Protein AF-A0A142Y3Y0-F1 (afdb_monomer_lite)

pLDDT: mean 78.22, std 10.84, range [41.97, 90.38]

Secondary structure (DSSP, 8-state):
-------HHHHHHHHHHTTGGG-HHHHHS--HHHHHHHHHHHHHHHHS-SHHHHHHHHHHHHHHHHHHHHHHHHHHTTT-S-HHHHHHHHHHHHHHHHHHHHHHHHHHHHHH-TTT-HHHHHHHHHHHTT-

Structure (mmCIF, N/CA/C/O backbone):
data_AF-A0A142Y3Y0-F1
#
_entry.id   AF-A0A142Y3Y0-F1
#
loop_
_atom_site.group_PDB
_atom_site.id
_atom_site.type_symbol
_atom_site.label_atom_id
_atom_site.label_alt_id
_atom_site.label_comp_id
_atom_site.label_asym_id
_atom_site.label_entity_id
_atom_site.label_seq_id
_atom_site.pdbx_PDB_ins_code
_atom_site.Cartn_x
_atom_site.Cartn_y
_atom_site.Cartn_z
_atom_site.occupancy
_atom_site.B_iso_or_equiv
_atom_site.auth_seq_id
_atom_site.auth_comp_id
_atom_site.auth_asym_id
_atom_site.auth_atom_id
_atom_site.pdbx_PDB_model_num
ATOM 1 N N . MET A 1 1 ? 15.180 -7.389 3.791 1.00 41.97 1 MET A N 1
ATOM 2 C CA . MET A 1 1 ? 14.516 -6.391 2.927 1.00 41.97 1 MET A CA 1
ATOM 3 C C . MET A 1 1 ? 13.017 -6.428 3.190 1.00 41.97 1 MET A C 1
ATOM 5 O O . MET A 1 1 ? 12.523 -7.482 3.579 1.00 41.97 1 MET A O 1
ATOM 9 N N . SER A 1 2 ? 12.319 -5.298 3.057 1.00 50.56 2 SER A N 1
ATOM 10 C CA . SER A 1 2 ? 10.896 -5.185 3.406 1.00 50.56 2 SER A CA 1
ATOM 11 C C . SER A 1 2 ? 10.016 -5.541 2.211 1.00 50.56 2 SER A C 1
ATOM 13 O O . SER A 1 2 ? 9.864 -4.739 1.295 1.00 50.56 2 SER A O 1
ATOM 15 N N . VAL A 1 3 ? 9.426 -6.734 2.235 1.00 64.69 3 VAL A N 1
ATOM 16 C CA . VAL A 1 3 ? 8.303 -7.082 1.355 1.00 64.69 3 VAL A CA 1
ATOM 17 C C . VAL A 1 3 ? 7.099 -6.272 1.807 1.00 64.69 3 VAL A C 1
ATOM 19 O O . VAL A 1 3 ? 6.833 -6.232 3.008 1.00 64.69 3 VAL A O 1
ATOM 22 N N . LEU A 1 4 ? 6.353 -5.659 0.881 1.00 74.19 4 LEU A N 1
ATOM 23 C CA . LEU A 1 4 ? 5.103 -4.997 1.249 1.00 74.19 4 LEU A CA 1
ATOM 24 C C . LEU A 1 4 ? 4.159 -6.042 1.843 1.00 74.19 4 LEU A C 1
ATOM 26 O O . LEU A 1 4 ? 3.597 -6.867 1.121 1.00 74.19 4 LEU A O 1
ATOM 30 N N . THR A 1 5 ? 3.957 -6.010 3.158 1.00 82.00 5 THR A N 1
ATOM 31 C CA . THR A 1 5 ? 3.053 -6.971 3.792 1.00 82.00 5 THR A CA 1
ATOM 32 C C . THR A 1 5 ? 1.591 -6.671 3.483 1.00 82.00 5 THR A C 1
ATOM 34 O O . THR A 1 5 ? 0.756 -7.570 3.617 1.00 82.00 5 THR A O 1
ATOM 37 N N . LEU A 1 6 ? 1.279 -5.440 3.076 1.00 85.06 6 LEU A N 1
ATOM 38 C CA . LEU A 1 6 ? -0.047 -4.987 2.687 1.00 85.06 6 LEU A CA 1
ATOM 39 C C . LEU A 1 6 ? -0.438 -5.501 1.294 1.00 85.06 6 LEU A C 1
ATOM 41 O O . LEU A 1 6 ? 0.078 -5.053 0.275 1.00 85.06 6 LEU A O 1
ATOM 45 N N . THR A 1 7 ? -1.432 -6.385 1.256 1.00 85.50 7 THR A N 1
ATOM 46 C CA . THR A 1 7 ? -2.067 -6.861 0.020 1.00 85.50 7 THR A CA 1
ATOM 47 C C . THR A 1 7 ? -3.524 -6.417 -0.049 1.00 85.50 7 THR A C 1
ATOM 49 O O . THR A 1 7 ? -4.107 -5.984 0.949 1.00 85.50 7 THR A O 1
ATOM 52 N N . ARG A 1 8 ? -4.160 -6.577 -1.217 1.00 84.38 8 ARG A N 1
ATOM 53 C CA . ARG A 1 8 ? -5.597 -6.304 -1.382 1.00 84.38 8 ARG A CA 1
ATOM 54 C C . ARG A 1 8 ? -6.463 -7.089 -0.390 1.00 84.38 8 ARG A C 1
ATOM 56 O O . ARG A 1 8 ? -7.419 -6.527 0.147 1.00 84.38 8 ARG A O 1
ATOM 63 N N . ASP A 1 9 ? -6.111 -8.350 -0.131 1.00 85.94 9 ASP A N 1
ATOM 64 C CA . ASP A 1 9 ? -6.808 -9.215 0.827 1.00 85.94 9 ASP A CA 1
ATOM 65 C C . ASP A 1 9 ? -6.619 -8.728 2.268 1.00 85.94 9 ASP A C 1
ATOM 67 O O . ASP A 1 9 ? -7.599 -8.551 2.990 1.00 85.94 9 ASP A O 1
ATOM 71 N N . LYS A 1 10 ? -5.379 -8.397 2.662 1.00 87.69 10 LYS A N 1
ATOM 72 C CA . LYS A 1 10 ? -5.112 -7.845 3.999 1.00 87.69 10 LYS A CA 1
ATOM 73 C C . LYS A 1 10 ? -5.775 -6.490 4.213 1.00 87.69 10 LYS A C 1
ATOM 75 O O . LYS A 1 10 ? -6.306 -6.255 5.292 1.00 87.69 10 LYS A O 1
ATOM 80 N N . TRP A 1 11 ? -5.813 -5.629 3.195 1.00 87.88 11 TRP A N 1
ATOM 81 C CA . TRP A 1 11 ? -6.569 -4.378 3.257 1.00 87.88 11 TRP A CA 1
ATOM 82 C C . TRP A 1 11 ? -8.059 -4.642 3.469 1.00 87.88 11 TRP A C 1
ATOM 84 O O . TRP A 1 11 ? -8.701 -3.999 4.292 1.00 87.88 11 TRP A O 1
ATOM 94 N N . ARG A 1 12 ? -8.629 -5.609 2.742 1.00 86.00 12 ARG A N 1
ATOM 95 C CA . ARG A 1 12 ? -10.043 -5.967 2.872 1.00 86.00 12 ARG A CA 1
ATOM 96 C C . ARG A 1 12 ? -10.365 -6.522 4.263 1.00 86.00 12 ARG A C 1
ATOM 98 O O . ARG A 1 12 ? -11.339 -6.059 4.847 1.00 86.00 12 ARG A O 1
ATOM 105 N N . LYS A 1 13 ? -9.544 -7.432 4.797 1.00 88.44 13 LYS A N 1
ATOM 106 C CA . LYS A 1 13 ? -9.678 -7.957 6.169 1.00 88.44 13 LYS A CA 1
A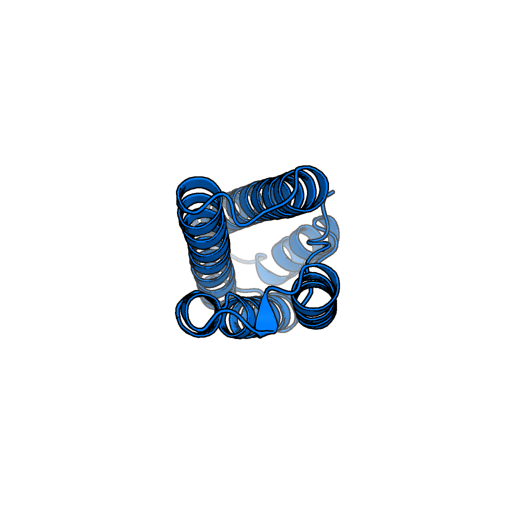TOM 107 C C . LYS A 1 13 ? -9.569 -6.854 7.212 1.00 88.44 13 LYS A C 1
ATOM 109 O O . LYS A 1 13 ? -10.482 -6.692 8.007 1.00 88.44 13 LYS A O 1
ATOM 114 N N . PHE A 1 14 ? -8.548 -6.004 7.106 1.00 87.38 14 PHE A N 1
ATOM 115 C CA . PHE A 1 14 ? -8.378 -4.850 7.987 1.00 87.38 14 PHE A CA 1
ATOM 116 C C . PHE A 1 14 ? -9.615 -3.948 8.015 1.00 87.38 14 PHE A C 1
ATOM 118 O O . PHE A 1 14 ? -10.027 -3.494 9.081 1.00 87.38 14 PHE A O 1
ATOM 125 N N . LYS A 1 15 ? -10.244 -3.702 6.861 1.00 83.25 15 LYS A N 1
ATOM 126 C CA . LYS A 1 15 ? -11.477 -2.908 6.819 1.00 83.25 15 LYS A CA 1
ATOM 127 C C . LYS A 1 15 ? -12.644 -3.574 7.542 1.00 83.25 15 LYS A C 1
ATOM 129 O O . LYS A 1 15 ? -13.449 -2.881 8.159 1.00 83.25 15 LYS A O 1
ATOM 134 N N . ASP A 1 16 ? -12.759 -4.887 7.415 1.00 85.25 16 ASP A N 1
ATOM 135 C CA . ASP A 1 16 ? -13.832 -5.656 8.034 1.00 85.25 16 ASP A CA 1
ATOM 136 C C . ASP A 1 16 ? -13.656 -5.710 9.558 1.00 85.25 16 ASP A C 1
ATOM 138 O O . ASP A 1 16 ? -14.539 -5.283 10.300 1.00 85.25 16 ASP A O 1
ATOM 142 N N . GLU A 1 17 ? -12.453 -6.078 10.008 1.00 86.62 17 GLU A N 1
ATOM 143 C CA . GLU A 1 17 ? -12.085 -6.209 11.423 1.00 86.62 17 GLU A CA 1
ATOM 144 C C . GLU A 1 17 ? -12.219 -4.896 12.204 1.00 86.62 17 GLU A C 1
ATOM 146 O O . GLU A 1 17 ? -12.534 -4.908 13.390 1.00 86.62 17 GLU A O 1
ATOM 151 N N . ASN A 1 18 ? -12.018 -3.754 11.544 1.00 82.44 18 ASN A N 1
ATOM 152 C CA . ASN A 1 18 ? -12.110 -2.437 12.176 1.00 82.44 18 ASN A CA 1
ATOM 153 C C . ASN A 1 18 ? -13.461 -1.736 11.915 1.00 82.44 18 ASN A C 1
ATOM 155 O O . ASN A 1 18 ? -13.583 -0.535 12.136 1.00 82.44 18 ASN A O 1
ATOM 159 N N . ASN A 1 19 ? -14.482 -2.452 11.413 1.00 78.75 19 ASN A N 1
ATOM 160 C CA . ASN A 1 19 ? -15.810 -1.910 11.056 1.00 78.75 19 ASN A CA 1
ATOM 161 C C . ASN A 1 19 ? -15.782 -0.712 10.086 1.00 78.75 19 ASN A C 1
ATOM 163 O O . ASN A 1 19 ? -16.745 0.042 9.929 1.00 78.75 19 ASN A O 1
ATOM 167 N N . LEU A 1 20 ? -14.683 -0.575 9.362 1.00 75.25 20 LEU A N 1
ATOM 168 C CA . LEU A 1 20 ? -14.383 0.545 8.493 1.00 75.25 20 LEU A CA 1
ATOM 169 C C . LEU A 1 20 ? -15.171 0.490 7.177 1.00 75.25 20 LEU A C 1
ATOM 171 O O . LEU A 1 20 ? -15.505 1.528 6.606 1.00 75.25 20 LEU A O 1
ATOM 175 N N . SER A 1 21 ? -15.540 -0.716 6.730 1.00 69.06 21 SER A N 1
ATOM 176 C CA . SER A 1 21 ? -16.349 -0.965 5.524 1.00 69.06 21 SER A CA 1
ATOM 177 C C . SER A 1 21 ? -17.734 -0.303 5.550 1.00 69.06 21 SER A C 1
ATOM 179 O O . SER A 1 21 ? -18.314 -0.054 4.492 1.00 69.06 21 SER A O 1
ATOM 181 N N . LYS A 1 22 ? -18.267 -0.015 6.745 1.00 68.62 22 LYS A N 1
ATOM 182 C CA . LYS A 1 22 ? -19.599 0.578 6.949 1.00 68.62 22 LYS A CA 1
ATOM 183 C C . LYS A 1 22 ? -19.589 2.109 6.867 1.00 68.62 22 LYS A C 1
ATOM 185 O O . LYS A 1 22 ? -20.636 2.721 6.688 1.00 68.62 22 LYS A O 1
ATOM 190 N N . SER A 1 23 ? -18.416 2.738 6.960 1.00 69.44 23 SER A N 1
ATOM 191 C CA . SER A 1 23 ? -18.279 4.194 6.900 1.00 69.44 23 SER A CA 1
ATOM 192 C C . SER A 1 23 ? -18.360 4.659 5.438 1.00 69.44 23 SER A C 1
ATOM 194 O O . SER A 1 23 ? -17.495 4.343 4.621 1.00 69.44 23 SER A O 1
ATOM 196 N N . SER A 1 24 ? -19.381 5.446 5.077 1.00 66.88 24 SER A N 1
ATOM 197 C CA . SER A 1 24 ? -19.512 6.055 3.734 1.00 66.88 24 SER A CA 1
ATOM 198 C C . SER A 1 24 ? -18.291 6.900 3.345 1.00 66.88 24 SER A C 1
ATOM 200 O O . SER A 1 24 ? -17.980 7.061 2.164 1.00 66.88 24 SER A O 1
ATOM 202 N N . PHE A 1 25 ? -17.558 7.392 4.345 1.00 64.44 25 PHE A N 1
ATOM 203 C CA . PHE A 1 25 ? -16.287 8.095 4.190 1.00 64.44 25 PHE A CA 1
ATOM 204 C C . PHE A 1 25 ? -15.172 7.188 3.648 1.00 64.44 25 PHE A C 1
ATOM 206 O O . PHE A 1 25 ? -14.320 7.627 2.880 1.00 64.44 25 PHE A O 1
ATOM 213 N N . PHE A 1 26 ? -15.213 5.900 3.988 1.00 65.25 26 PHE A N 1
ATOM 214 C CA . PHE A 1 26 ? -14.233 4.907 3.564 1.00 65.25 26 PHE A CA 1
ATOM 215 C C . PHE A 1 26 ? -14.312 4.575 2.080 1.00 65.25 26 PHE A C 1
ATOM 217 O O . PHE A 1 26 ? -13.288 4.354 1.445 1.00 65.25 26 PHE A O 1
ATOM 224 N N . LYS A 1 27 ? -15.517 4.590 1.498 1.00 65.56 27 LYS A N 1
ATOM 225 C CA . LYS A 1 27 ? -15.694 4.381 0.052 1.00 65.56 27 LYS A CA 1
ATOM 226 C C . LYS A 1 27 ? -14.979 5.452 -0.778 1.00 65.56 27 LYS A C 1
ATOM 228 O O . LYS A 1 27 ? -14.553 5.160 -1.888 1.00 65.56 27 LYS A O 1
ATOM 233 N N . LYS A 1 28 ? -14.822 6.667 -0.238 1.00 66.88 28 LYS A N 1
ATOM 234 C CA . LYS A 1 28 ? -14.128 7.780 -0.908 1.00 66.88 28 LYS A CA 1
ATOM 235 C C . LYS A 1 28 ? -12.605 7.740 -0.746 1.00 66.88 28 LYS A C 1
ATOM 237 O O . LYS A 1 28 ? -11.908 8.323 -1.566 1.00 66.88 28 LYS A O 1
ATOM 242 N N . ALA A 1 29 ? -12.101 7.061 0.283 1.00 70.94 29 ALA A N 1
ATOM 243 C CA . ALA A 1 29 ? -10.676 6.961 0.598 1.00 70.94 29 ALA A CA 1
ATOM 244 C C . ALA A 1 29 ? -10.152 5.513 0.513 1.00 70.94 29 ALA A C 1
ATOM 246 O O . ALA A 1 29 ? -9.163 5.176 1.162 1.00 70.94 29 ALA A O 1
ATOM 247 N N . ASP A 1 30 ? -10.817 4.633 -0.250 1.00 79.19 30 ASP A N 1
ATOM 248 C CA . ASP A 1 30 ? -10.388 3.237 -0.377 1.00 79.19 30 ASP A CA 1
ATOM 249 C C . ASP A 1 30 ? -9.048 3.175 -1.112 1.00 79.19 30 ASP A C 1
ATOM 251 O O . ASP A 1 30 ? -8.942 3.547 -2.279 1.00 79.19 30 ASP A O 1
ATOM 255 N N . VAL A 1 31 ? -8.025 2.649 -0.440 1.00 84.56 31 VAL A N 1
ATOM 256 C CA . VAL A 1 31 ? -6.696 2.455 -1.046 1.00 84.56 31 VAL A CA 1
ATOM 257 C C . VAL A 1 31 ? -6.621 1.152 -1.855 1.00 84.56 31 VAL A C 1
ATOM 259 O O . VAL A 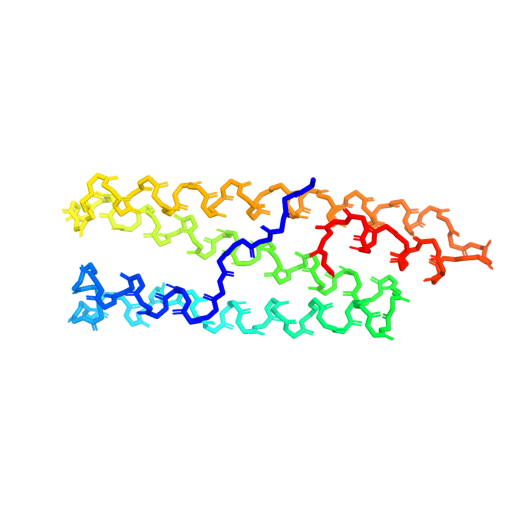1 31 ? -5.627 0.877 -2.518 1.00 84.56 31 VAL A O 1
ATOM 262 N N . GLY A 1 32 ? -7.695 0.354 -1.843 1.00 84.88 32 GLY A N 1
ATOM 263 C CA . GLY A 1 32 ? -7.816 -0.924 -2.541 1.00 84.88 32 GLY A CA 1
ATOM 264 C C . GLY A 1 32 ? -7.518 -0.862 -4.044 1.00 84.88 32 GLY A C 1
ATOM 265 O O . GLY A 1 32 ? -6.658 -1.611 -4.502 1.00 84.88 32 GLY A O 1
ATOM 266 N N . PRO A 1 33 ? -8.153 0.038 -4.816 1.00 86.31 33 PRO A N 1
ATOM 267 C CA . PRO A 1 33 ? -7.840 0.214 -6.231 1.00 86.31 33 PRO A CA 1
ATOM 268 C C . PRO A 1 33 ? -6.380 0.604 -6.474 1.00 86.31 33 PRO A C 1
ATOM 270 O O . PRO A 1 33 ? -5.791 0.199 -7.473 1.00 86.31 33 PRO A O 1
ATOM 273 N N . GLN A 1 34 ? -5.786 1.380 -5.563 1.00 87.19 34 GLN A N 1
ATOM 274 C CA . GLN A 1 34 ? -4.396 1.809 -5.684 1.00 87.19 34 GLN A CA 1
ATOM 275 C C . GLN A 1 34 ? -3.422 0.663 -5.374 1.00 87.19 34 GLN A C 1
ATOM 277 O O . GLN A 1 34 ? -2.417 0.525 -6.067 1.00 87.19 34 GLN A O 1
ATOM 282 N N . LEU A 1 35 ? -3.768 -0.222 -4.432 1.00 87.25 35 LEU A N 1
ATOM 283 C CA . LEU A 1 35 ? -3.058 -1.484 -4.198 1.00 87.25 35 LEU A CA 1
ATOM 284 C C . LEU A 1 35 ? -3.065 -2.377 -5.438 1.00 87.25 35 LEU A C 1
ATOM 286 O O . LEU A 1 35 ? -2.030 -2.920 -5.802 1.00 87.25 35 LEU A O 1
ATOM 290 N N . GLU A 1 36 ? -4.207 -2.511 -6.115 1.00 87.56 36 GLU A N 1
ATOM 291 C CA . GLU A 1 36 ? -4.303 -3.333 -7.329 1.00 87.56 36 GLU A CA 1
ATOM 292 C C . GLU A 1 36 ? -3.459 -2.770 -8.475 1.00 87.56 36 GLU A C 1
ATOM 294 O O . GLU A 1 36 ? -2.793 -3.525 -9.186 1.00 87.56 36 GLU A O 1
ATOM 299 N N . LYS A 1 37 ? -3.443 -1.444 -8.646 1.00 88.94 37 LYS A N 1
ATOM 300 C CA . LYS A 1 37 ? -2.578 -0.800 -9.641 1.00 88.94 37 LYS A CA 1
ATOM 301 C C . LYS A 1 37 ? -1.102 -0.963 -9.303 1.00 88.94 37 LYS A C 1
ATOM 303 O O . LYS A 1 37 ? -0.327 -1.291 -10.198 1.00 88.94 37 LYS A O 1
ATOM 308 N N . PHE A 1 38 ? -0.728 -0.796 -8.035 1.00 88.00 38 PHE A N 1
ATOM 309 C CA . PHE A 1 38 ? 0.640 -1.024 -7.583 1.00 88.00 38 PHE A CA 1
ATOM 310 C C . PHE A 1 38 ? 1.067 -2.477 -7.805 1.00 88.00 38 PHE A C 1
ATOM 312 O O . PHE A 1 38 ? 2.120 -2.706 -8.385 1.00 88.00 38 PHE A O 1
ATOM 319 N N . GLN A 1 39 ? 0.225 -3.455 -7.460 1.00 85.50 39 GLN A N 1
ATOM 320 C CA . GLN A 1 39 ? 0.504 -4.876 -7.684 1.00 85.50 39 GLN A CA 1
ATOM 321 C C . GLN A 1 39 ? 0.715 -5.189 -9.174 1.00 85.50 39 GLN A C 1
ATOM 323 O O . GLN A 1 39 ? 1.652 -5.899 -9.525 1.00 85.50 39 GLN A O 1
ATOM 328 N N . LYS A 1 40 ? -0.121 -4.628 -10.060 1.00 87.00 40 LYS A N 1
ATOM 329 C CA . LYS A 1 40 ? 0.033 -4.772 -11.517 1.00 87.00 40 LYS A CA 1
ATOM 330 C C . LYS A 1 40 ? 1.303 -4.100 -12.037 1.00 87.00 40 LYS A C 1
ATOM 332 O O . LYS A 1 40 ? 1.961 -4.642 -12.917 1.00 87.00 40 LYS A O 1
ATOM 337 N N . ALA A 1 41 ? 1.644 -2.922 -11.517 1.00 85.69 41 ALA A N 1
ATOM 338 C CA . ALA A 1 41 ? 2.868 -2.222 -11.892 1.00 85.69 41 ALA A CA 1
ATOM 339 C C . ALA A 1 41 ? 4.117 -2.974 -11.408 1.00 85.69 41 ALA A C 1
ATOM 341 O O . ALA A 1 41 ? 5.088 -3.075 -12.152 1.00 85.69 41 ALA A O 1
ATOM 342 N N . LEU A 1 42 ? 4.052 -3.560 -10.210 1.00 81.88 42 LEU A N 1
ATOM 343 C CA . LEU A 1 42 ? 5.066 -4.458 -9.669 1.00 81.88 42 LEU A CA 1
ATOM 344 C C . LEU A 1 42 ? 5.266 -5.676 -10.557 1.00 81.88 42 LEU A C 1
ATOM 346 O O . LEU A 1 42 ? 6.389 -5.970 -10.945 1.00 81.88 42 LEU A O 1
ATOM 350 N N . ASP A 1 43 ? 4.180 -6.362 -10.902 1.00 82.88 43 ASP A N 1
ATOM 351 C CA . ASP A 1 43 ? 4.227 -7.545 -11.755 1.00 82.88 43 ASP A CA 1
ATOM 352 C C . ASP A 1 43 ? 4.825 -7.223 -13.134 1.00 82.88 43 ASP A C 1
ATOM 354 O O . ASP A 1 43 ? 5.730 -7.913 -13.603 1.00 82.88 43 ASP A O 1
ATOM 358 N N . ALA A 1 44 ? 4.428 -6.093 -13.729 1.00 80.19 44 ALA A N 1
ATOM 359 C CA . ALA A 1 44 ? 5.036 -5.589 -14.959 1.00 80.19 44 ALA A CA 1
ATOM 360 C C . ALA A 1 44 ? 6.536 -5.285 -14.793 1.00 80.19 44 ALA A C 1
ATOM 362 O O . ALA A 1 44 ? 7.319 -5.535 -15.706 1.00 80.19 44 ALA A O 1
ATOM 363 N N . CYS A 1 45 ? 6.954 -4.784 -13.628 1.00 75.44 45 CYS A N 1
ATOM 364 C CA . CYS A 1 45 ? 8.359 -4.576 -13.288 1.00 75.44 45 CYS A CA 1
ATOM 365 C C . CYS A 1 45 ? 9.154 -5.882 -13.208 1.00 75.44 45 CYS A C 1
ATOM 367 O O . CYS A 1 45 ? 10.280 -5.927 -13.696 1.00 75.44 45 CYS A O 1
ATOM 369 N N . LYS A 1 46 ? 8.575 -6.941 -12.628 1.00 73.69 46 LYS A N 1
ATOM 370 C CA . LYS A 1 46 ? 9.213 -8.264 -12.536 1.00 73.69 46 LYS A CA 1
ATOM 371 C C . LYS A 1 46 ? 9.339 -8.940 -13.898 1.00 73.69 46 LYS A C 1
ATOM 373 O O . LYS A 1 46 ? 10.379 -9.516 -14.214 1.00 73.69 46 LYS A O 1
ATOM 378 N N . ASN A 1 47 ? 8.260 -8.895 -14.680 1.00 74.81 47 ASN A N 1
ATOM 379 C CA . ASN A 1 47 ? 8.153 -9.605 -15.952 1.00 74.81 47 ASN A CA 1
ATOM 380 C C . ASN A 1 47 ? 8.864 -8.869 -17.093 1.00 74.81 47 ASN A C 1
ATOM 382 O O . ASN A 1 47 ? 9.410 -9.500 -17.995 1.00 74.81 47 ASN A O 1
ATOM 386 N N . THR A 1 48 ? 8.885 -7.536 -17.063 1.00 72.25 48 THR A N 1
ATOM 387 C CA . THR A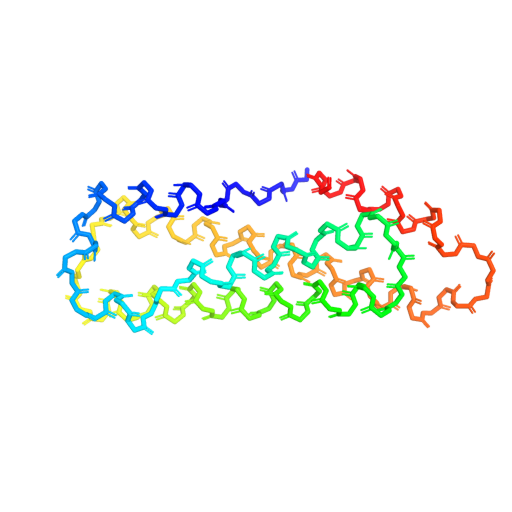 1 48 ? 9.548 -6.707 -18.077 1.00 72.25 48 THR A CA 1
ATOM 388 C C . THR A 1 48 ? 10.328 -5.580 -17.392 1.00 72.25 48 THR A C 1
ATOM 390 O O . THR A 1 48 ? 9.894 -4.419 -17.414 1.00 72.25 48 THR A O 1
ATOM 393 N N . PRO A 1 49 ? 11.467 -5.912 -16.751 1.00 67.38 49 PRO A N 1
ATOM 394 C CA . PRO A 1 49 ? 12.310 -4.927 -16.092 1.00 67.38 49 PRO A CA 1
ATOM 395 C C . PRO A 1 49 ? 12.862 -3.950 -17.131 1.00 67.38 49 PRO A C 1
ATOM 397 O O . PRO A 1 49 ? 13.477 -4.335 -18.123 1.00 67.38 49 PRO A O 1
ATOM 400 N N . GLY A 1 50 ? 12.587 -2.669 -16.916 1.00 70.88 50 GLY A N 1
ATOM 401 C CA . GLY A 1 50 ? 13.040 -1.587 -17.777 1.00 70.88 50 GLY A CA 1
ATOM 402 C C . GLY A 1 50 ? 12.582 -0.240 -17.239 1.00 70.88 50 GLY A C 1
ATOM 403 O O . GLY A 1 50 ? 11.595 -0.158 -16.505 1.00 70.88 50 GLY A O 1
ATOM 404 N N . LYS A 1 51 ? 13.264 0.838 -17.637 1.00 72.88 51 LYS A N 1
ATOM 405 C CA . LYS A 1 51 ? 13.044 2.202 -17.120 1.00 72.88 51 LYS A CA 1
ATOM 406 C C . LYS A 1 51 ? 11.574 2.638 -17.125 1.00 72.88 51 LYS A C 1
ATOM 408 O O . LYS A 1 51 ? 11.098 3.232 -16.164 1.00 72.88 51 LYS A O 1
ATOM 413 N N . LYS A 1 52 ? 10.818 2.298 -18.176 1.00 78.12 52 LYS A N 1
ATOM 414 C CA . LYS A 1 52 ? 9.386 2.635 -18.291 1.00 78.12 52 LYS A CA 1
ATOM 415 C C . LYS A 1 52 ? 8.510 1.864 -17.295 1.00 78.12 52 LYS A C 1
ATOM 417 O O . LYS A 1 52 ? 7.603 2.451 -16.706 1.00 78.12 52 LYS A O 1
ATOM 422 N N . SER A 1 53 ? 8.774 0.572 -17.100 1.00 80.19 53 SER A N 1
ATOM 423 C CA . SER A 1 53 ? 8.077 -0.263 -16.112 1.00 80.19 53 SER A CA 1
ATOM 424 C C . SER A 1 53 ? 8.427 0.178 -14.691 1.00 80.19 53 SER A C 1
ATOM 426 O O . SER A 1 53 ? 7.538 0.332 -13.860 1.00 80.19 53 SER A O 1
ATOM 428 N N . LEU A 1 54 ? 9.704 0.487 -14.450 1.00 79.25 54 LEU A N 1
ATOM 429 C CA . LEU A 1 54 ? 10.235 0.925 -13.159 1.00 79.25 54 LEU A CA 1
ATOM 430 C C . LEU A 1 54 ? 9.712 2.309 -12.764 1.00 79.25 54 LEU A C 1
ATOM 432 O O . LEU A 1 54 ? 9.239 2.486 -11.644 1.00 79.25 54 LEU A O 1
ATOM 436 N N . GLY A 1 55 ? 9.639 3.244 -13.715 1.00 82.25 55 GLY A N 1
ATOM 437 C CA . GLY A 1 55 ? 8.975 4.532 -13.516 1.00 82.25 55 GLY A CA 1
ATOM 438 C C . GLY A 1 55 ? 7.481 4.387 -13.204 1.00 82.25 55 GLY A C 1
ATOM 439 O O . GLY A 1 55 ? 6.965 5.076 -12.322 1.00 82.25 55 GLY A O 1
ATOM 440 N N . LYS A 1 56 ? 6.779 3.447 -13.859 1.00 85.94 56 LYS A N 1
ATOM 441 C CA . LYS A 1 56 ? 5.383 3.115 -13.518 1.00 85.94 56 LYS A CA 1
ATOM 442 C C . LYS A 1 56 ? 5.260 2.530 -12.111 1.00 85.94 56 LYS A C 1
ATOM 444 O O . LYS A 1 56 ? 4.375 2.948 -11.373 1.00 85.94 56 LYS A O 1
ATOM 449 N N . CYS A 1 57 ? 6.127 1.592 -11.741 1.00 84.50 57 CYS A N 1
ATOM 450 C CA . CYS A 1 57 ? 6.117 0.964 -10.423 1.00 84.50 57 CYS A CA 1
ATOM 451 C C . CYS A 1 57 ? 6.373 1.987 -9.313 1.00 84.50 57 CYS A C 1
ATOM 453 O O . CYS A 1 57 ? 5.623 2.022 -8.343 1.00 84.50 57 CYS A O 1
ATOM 455 N N . PHE A 1 58 ? 7.357 2.870 -9.498 1.00 85.75 58 PHE A N 1
ATOM 456 C CA . PHE A 1 58 ? 7.611 3.997 -8.603 1.00 85.75 58 PHE A CA 1
ATOM 457 C C . PHE A 1 58 ? 6.390 4.923 -8.485 1.00 85.75 58 PHE A C 1
ATOM 459 O O . PHE A 1 58 ? 5.933 5.202 -7.383 1.00 85.75 58 PHE A O 1
ATOM 466 N N . THR A 1 59 ? 5.808 5.337 -9.615 1.00 88.81 59 THR A N 1
ATOM 467 C CA . THR A 1 59 ? 4.644 6.241 -9.632 1.00 88.81 59 THR A CA 1
ATOM 468 C C . THR A 1 59 ? 3.434 5.638 -8.914 1.00 88.81 59 THR A C 1
ATOM 470 O O . THR A 1 59 ? 2.723 6.330 -8.189 1.00 88.81 59 THR A O 1
ATOM 473 N N . GLU A 1 60 ? 3.157 4.349 -9.121 1.00 90.38 60 GLU A N 1
ATOM 474 C CA . GLU A 1 60 ? 2.030 3.694 -8.454 1.00 90.38 60 GLU A CA 1
ATOM 475 C C . GLU A 1 60 ? 2.308 3.421 -6.967 1.00 90.38 60 GLU A C 1
ATOM 477 O O . GLU A 1 60 ? 1.357 3.475 -6.183 1.00 90.38 60 GLU A O 1
ATOM 482 N N . ALA A 1 61 ? 3.573 3.198 -6.576 1.00 87.38 61 ALA A N 1
ATOM 483 C CA . ALA A 1 61 ? 4.002 3.107 -5.177 1.00 87.38 61 ALA A CA 1
ATOM 484 C C . ALA A 1 61 ? 3.800 4.435 -4.435 1.00 87.38 61 ALA A C 1
ATOM 486 O O . ALA A 1 61 ? 3.158 4.453 -3.389 1.00 87.38 61 ALA A O 1
ATOM 487 N N . ASP A 1 62 ? 4.254 5.546 -5.019 1.00 88.12 62 ASP A N 1
ATOM 488 C CA . ASP A 1 62 ? 4.097 6.903 -4.477 1.00 88.12 62 ASP A CA 1
ATOM 489 C C . ASP A 1 62 ? 2.617 7.282 -4.294 1.00 88.12 62 ASP A C 1
ATOM 491 O O . ASP A 1 62 ? 2.185 7.741 -3.232 1.00 88.12 62 ASP A O 1
ATOM 495 N N . LYS A 1 63 ? 1.783 6.987 -5.298 1.00 89.50 63 LYS A N 1
ATOM 496 C CA . LYS A 1 63 ? 0.331 7.180 -5.191 1.00 89.50 63 LYS A CA 1
ATOM 497 C C . LYS A 1 63 ? -0.290 6.320 -4.095 1.00 89.50 63 LYS A C 1
ATOM 499 O O . LYS A 1 63 ? -1.239 6.765 -3.450 1.00 89.50 63 LYS A O 1
ATOM 504 N N . LEU A 1 64 ? 0.184 5.086 -3.913 1.00 89.56 64 LEU A N 1
ATOM 505 C CA . LEU A 1 64 ? -0.301 4.188 -2.867 1.00 89.56 64 LEU A CA 1
ATOM 506 C C . LEU A 1 64 ? 0.099 4.690 -1.476 1.00 89.56 64 LEU A C 1
ATOM 508 O O . LEU A 1 64 ? -0.753 4.749 -0.593 1.00 89.56 64 LEU A O 1
ATOM 512 N N . GLU A 1 65 ? 1.350 5.107 -1.303 1.00 88.75 65 GLU A N 1
ATOM 513 C CA . GLU A 1 65 ? 1.852 5.749 -0.087 1.00 88.75 65 GLU A CA 1
ATOM 514 C C . GLU A 1 65 ? 1.011 6.981 0.260 1.00 88.75 65 GLU A C 1
ATOM 516 O O . GLU A 1 65 ? 0.403 7.036 1.330 1.00 88.75 65 GLU A O 1
ATOM 521 N N . THR A 1 66 ? 0.834 7.888 -0.704 1.00 88.62 66 THR A N 1
ATOM 522 C CA . THR A 1 66 ? -0.005 9.083 -0.557 1.00 88.62 66 THR A CA 1
ATOM 523 C C . THR A 1 66 ? -1.454 8.732 -0.203 1.00 88.62 66 THR A C 1
ATOM 525 O O . THR A 1 66 ? -2.089 9.418 0.602 1.00 88.62 66 THR A O 1
ATOM 528 N N . ALA A 1 67 ? -2.021 7.685 -0.811 1.00 88.94 67 ALA A N 1
ATOM 529 C CA . ALA A 1 67 ? -3.384 7.249 -0.524 1.00 88.94 67 ALA A CA 1
ATOM 530 C C . ALA A 1 67 ? -3.520 6.738 0.917 1.00 88.94 67 ALA A C 1
ATOM 532 O O . ALA A 1 67 ? -4.485 7.097 1.592 1.00 88.94 67 ALA A O 1
ATOM 533 N N . ILE A 1 68 ? -2.548 5.960 1.405 1.00 88.06 68 ILE A N 1
ATOM 534 C CA . ILE A 1 68 ? -2.526 5.479 2.791 1.00 88.06 68 ILE A CA 1
ATOM 535 C C . ILE A 1 68 ? -2.298 6.624 3.774 1.00 88.06 68 ILE A C 1
ATOM 537 O O . ILE A 1 68 ? -3.001 6.694 4.777 1.00 88.06 68 ILE A O 1
ATOM 541 N N . GLU A 1 69 ? -1.397 7.561 3.493 1.00 88.19 69 GLU A N 1
ATOM 542 C CA . GLU A 1 69 ? -1.193 8.729 4.355 1.00 88.19 69 GLU A CA 1
ATOM 543 C C . GLU A 1 69 ? -2.447 9.602 4.456 1.00 88.19 69 GLU A C 1
ATOM 545 O O . GLU A 1 69 ? -2.849 9.999 5.552 1.00 88.19 69 GLU A O 1
ATOM 550 N N . LYS A 1 70 ? -3.104 9.884 3.323 1.00 86.50 70 LYS A N 1
ATOM 551 C CA . LYS A 1 70 ? -4.387 10.606 3.309 1.00 86.50 70 LYS A CA 1
ATOM 552 C C . LYS A 1 70 ? -5.439 9.855 4.108 1.00 86.50 70 LYS A C 1
ATOM 554 O O . LYS A 1 70 ? -6.188 10.465 4.865 1.00 86.50 70 LYS A O 1
ATOM 559 N N . PHE A 1 71 ? -5.480 8.539 3.948 1.00 86.00 71 PHE A N 1
ATOM 560 C CA . PHE A 1 71 ? -6.393 7.675 4.666 1.00 86.00 71 PHE A CA 1
ATOM 561 C C . PHE A 1 71 ? -6.161 7.726 6.192 1.00 86.00 71 PHE A C 1
ATOM 563 O O . PHE A 1 71 ? -7.119 7.922 6.941 1.00 86.00 71 PHE A O 1
ATOM 570 N N . ILE A 1 72 ? -4.905 7.639 6.646 1.00 86.19 72 ILE A N 1
ATOM 571 C CA . ILE A 1 72 ? -4.517 7.777 8.059 1.00 86.19 72 ILE A CA 1
ATOM 572 C C . ILE A 1 72 ? -4.937 9.148 8.593 1.00 86.19 72 ILE A C 1
ATOM 574 O O . ILE A 1 72 ? -5.687 9.210 9.563 1.00 86.19 72 ILE A O 1
ATOM 578 N N . LYS A 1 73 ? -4.544 10.241 7.921 1.00 84.50 73 LYS A N 1
ATOM 579 C CA . LYS A 1 73 ? -4.875 11.617 8.338 1.00 84.50 73 LYS A CA 1
ATOM 580 C C . LYS A 1 73 ? -6.379 11.837 8.466 1.00 84.50 73 LYS A C 1
ATOM 582 O O . LYS A 1 73 ? -6.838 12.421 9.444 1.00 84.50 73 LYS A O 1
ATOM 587 N N . LEU A 1 74 ? -7.155 11.354 7.494 1.00 82.62 74 LEU A N 1
ATOM 588 C CA . LEU A 1 74 ? -8.614 11.462 7.516 1.00 82.62 74 LEU A CA 1
ATOM 589 C C . LEU A 1 74 ? -9.226 10.737 8.712 1.00 82.62 74 LEU A C 1
ATOM 591 O O . LEU A 1 74 ? -10.201 11.220 9.285 1.00 82.62 74 LEU A O 1
ATOM 595 N N . LYS A 1 75 ? -8.678 9.580 9.079 1.00 79.25 75 LYS A N 1
ATOM 596 C CA . LYS A 1 75 ? -9.227 8.760 10.153 1.00 79.25 75 LYS A CA 1
ATOM 597 C C . LYS A 1 75 ? -8.752 9.162 11.542 1.00 79.25 75 LYS A C 1
ATOM 599 O O . LYS A 1 75 ? -9.567 9.135 12.460 1.00 79.25 75 LYS A O 1
ATOM 604 N N . GLU A 1 76 ? -7.504 9.606 11.686 1.00 81.56 76 GLU A N 1
ATOM 605 C CA . GLU A 1 76 ? -7.021 10.253 12.912 1.00 81.56 76 GLU A CA 1
ATOM 606 C C . GLU A 1 76 ? -7.842 11.521 13.201 1.00 81.56 76 GLU A C 1
ATOM 608 O O . GLU A 1 76 ? -8.322 11.691 14.317 1.00 81.56 76 GLU A O 1
ATOM 613 N N . ALA A 1 77 ? -8.133 12.346 12.185 1.00 79.12 77 ALA A N 1
ATOM 614 C CA . ALA A 1 77 ? -8.971 13.541 12.338 1.00 79.12 77 ALA A CA 1
ATOM 615 C C . ALA A 1 77 ? -10.425 13.244 12.756 1.00 79.12 77 ALA A C 1
ATOM 617 O O . ALA A 1 77 ? -11.108 14.116 13.289 1.00 79.12 77 ALA A O 1
ATOM 618 N N . LYS A 1 78 ? -10.919 12.030 12.492 1.00 75.00 78 LYS A N 1
ATOM 619 C CA . LYS A 1 78 ? -12.269 11.587 12.866 1.00 75.00 78 LYS A CA 1
ATOM 620 C C . LYS A 1 78 ? -12.302 10.748 14.146 1.00 75.00 78 LYS A C 1
ATOM 622 O O . LYS A 1 78 ? -13.393 10.367 14.552 1.00 75.00 78 LYS A O 1
ATOM 627 N N . ALA A 1 79 ? -11.144 10.460 14.753 1.00 73.50 79 ALA A N 1
ATOM 628 C CA . ALA A 1 79 ? -11.000 9.537 15.883 1.00 73.50 79 ALA A CA 1
ATOM 629 C C . ALA A 1 79 ? -11.697 8.173 15.652 1.00 73.50 79 ALA A C 1
ATOM 631 O O . ALA A 1 79 ? -12.164 7.530 16.584 1.00 73.50 79 ALA A O 1
ATOM 632 N N . GLU A 1 80 ? -11.778 7.731 14.391 1.00 71.06 80 GLU A N 1
ATOM 633 C CA . GLU A 1 80 ? -12.473 6.496 13.981 1.00 71.06 80 GLU A CA 1
ATOM 634 C C . GLU A 1 80 ? -11.547 5.264 13.983 1.00 71.06 80 GLU A C 1
ATOM 636 O O . GLU A 1 80 ? -11.973 4.173 13.604 1.00 71.06 80 GLU A O 1
ATOM 641 N N . LEU A 1 81 ? -10.266 5.432 14.328 1.00 74.44 81 LEU A N 1
ATOM 642 C CA . LEU A 1 81 ? -9.289 4.347 14.382 1.00 74.44 81 LEU A CA 1
ATOM 643 C C . LEU A 1 81 ? -8.873 4.066 15.814 1.00 74.44 81 LEU A C 1
ATOM 645 O O . LEU A 1 81 ? -8.390 4.949 16.518 1.00 74.44 81 LEU A O 1
ATOM 649 N N . ASP A 1 82 ? -8.963 2.794 16.173 1.00 82.56 82 ASP A N 1
ATOM 650 C CA . ASP A 1 82 ? -8.383 2.268 17.396 1.00 82.56 82 ASP A CA 1
ATOM 651 C C . ASP A 1 82 ? -6.844 2.276 17.333 1.00 82.56 82 ASP A C 1
ATOM 653 O O . ASP A 1 82 ? -6.245 2.271 16.248 1.00 82.56 82 ASP A O 1
ATOM 657 N N . GLU A 1 83 ? -6.173 2.242 18.487 1.00 84.38 83 GLU A N 1
ATOM 658 C CA . GLU A 1 83 ? -4.709 2.381 18.558 1.00 84.38 83 GLU A CA 1
ATOM 659 C C . GLU A 1 83 ? -3.995 1.287 17.746 1.00 84.38 83 GLU A C 1
ATOM 661 O O . GLU A 1 83 ? -3.028 1.547 17.019 1.00 84.38 83 GLU A O 1
ATOM 666 N N . LYS A 1 84 ? -4.522 0.058 17.808 1.00 84.94 84 LYS A N 1
ATOM 667 C CA . LYS A 1 84 ? -4.025 -1.090 17.038 1.00 84.94 84 LYS A CA 1
ATOM 668 C C . LYS A 1 84 ? -4.146 -0.856 15.531 1.00 84.94 84 LYS A C 1
ATOM 670 O O . LYS A 1 84 ? -3.213 -1.151 14.783 1.00 84.94 84 LYS A O 1
ATOM 675 N N . ALA A 1 85 ? -5.272 -0.302 15.089 1.00 84.56 85 ALA A N 1
ATOM 676 C CA . ALA A 1 85 ? -5.531 -0.028 13.684 1.00 84.56 85 ALA A CA 1
ATOM 677 C C . ALA A 1 85 ? -4.596 1.068 13.154 1.00 84.56 85 ALA A C 1
ATOM 679 O O . ALA A 1 85 ? -4.014 0.930 12.077 1.00 84.56 85 ALA A O 1
ATOM 680 N N . ASN A 1 86 ? -4.384 2.119 13.950 1.00 85.31 86 ASN A N 1
ATOM 681 C CA . ASN A 1 86 ? -3.464 3.203 13.621 1.00 85.31 86 ASN A CA 1
ATOM 682 C C . ASN A 1 86 ? -2.005 2.714 13.539 1.00 85.31 86 ASN A C 1
ATOM 684 O O . ASN A 1 86 ? -1.298 3.020 12.578 1.00 85.31 86 ASN A O 1
ATOM 688 N N . LYS A 1 87 ? -1.561 1.886 14.496 1.00 88.75 87 LYS A N 1
ATOM 689 C CA . LYS A 1 87 ? -0.227 1.255 14.468 1.00 88.75 87 LYS A CA 1
ATOM 690 C C . LYS A 1 87 ? -0.018 0.418 13.203 1.00 88.75 87 LYS A C 1
ATOM 692 O O . LYS A 1 87 ? 1.023 0.548 12.559 1.00 88.75 87 LYS A O 1
ATOM 697 N N . GLN A 1 88 ? -1.010 -0.383 12.812 1.00 89.06 88 GLN A N 1
ATOM 698 C CA . GLN A 1 88 ? -0.933 -1.209 11.605 1.00 89.06 88 GLN A CA 1
ATOM 699 C C . GLN A 1 88 ? -0.807 -0.361 10.331 1.00 89.06 88 GLN A C 1
ATOM 701 O O . GLN A 1 88 ? 0.050 -0.627 9.489 1.00 89.06 88 GLN A O 1
ATOM 706 N N . LEU A 1 89 ? -1.618 0.692 10.201 1.00 88.00 89 LEU A N 1
ATOM 707 C CA . LEU A 1 89 ? -1.556 1.598 9.052 1.00 88.00 89 LEU A CA 1
ATOM 708 C C . LEU A 1 89 ? -0.219 2.338 8.969 1.00 88.00 89 LEU A C 1
ATOM 710 O O . LEU A 1 89 ? 0.348 2.451 7.884 1.00 88.00 89 LEU A O 1
ATOM 714 N N . LYS A 1 90 ? 0.311 2.802 10.107 1.00 88.25 90 LYS A N 1
ATOM 715 C CA . LYS A 1 90 ? 1.635 3.438 10.180 1.00 88.25 90 LYS A CA 1
ATOM 716 C C . LYS A 1 90 ? 2.754 2.462 9.808 1.00 88.25 90 LYS A C 1
ATOM 718 O O . LYS A 1 90 ? 3.699 2.868 9.135 1.00 88.25 90 LYS A O 1
ATOM 723 N N . SER A 1 91 ? 2.630 1.182 10.172 1.00 90.19 91 SER A N 1
ATOM 724 C CA . SER A 1 91 ? 3.557 0.134 9.720 1.00 90.19 91 SER A CA 1
ATOM 725 C C . SER A 1 91 ? 3.548 0.008 8.199 1.00 90.19 91 SER A C 1
ATOM 727 O O . SER A 1 91 ? 4.596 0.131 7.569 1.00 90.19 91 SER A O 1
ATOM 729 N N . TRP A 1 92 ? 2.365 -0.138 7.595 1.00 89.56 92 TRP A N 1
ATOM 730 C CA . TRP A 1 92 ? 2.237 -0.247 6.140 1.00 89.56 92 TRP A CA 1
ATOM 731 C C . TRP A 1 92 ? 2.707 1.000 5.402 1.00 89.56 92 TRP A C 1
ATOM 733 O O . TRP A 1 92 ? 3.360 0.887 4.369 1.00 89.56 92 TRP A O 1
ATOM 743 N N . SER A 1 93 ? 2.421 2.185 5.940 1.00 88.62 93 SER A N 1
ATOM 744 C CA . SER A 1 93 ? 2.931 3.447 5.403 1.00 88.62 93 SER A CA 1
ATOM 745 C C . SER A 1 93 ? 4.464 3.486 5.422 1.00 88.62 93 SER A C 1
ATOM 747 O O . SER A 1 93 ? 5.077 3.845 4.422 1.00 88.62 93 SER A O 1
ATOM 749 N N . LYS A 1 94 ? 5.104 3.029 6.506 1.00 88.94 94 LYS A N 1
ATOM 750 C CA . LYS A 1 94 ? 6.570 2.952 6.609 1.00 88.94 94 LYS A CA 1
ATOM 751 C C . LYS A 1 94 ? 7.184 1.918 5.657 1.00 88.94 94 LYS A C 1
ATOM 753 O O . LYS A 1 94 ? 8.250 2.163 5.084 1.00 88.94 94 LYS A O 1
ATOM 758 N N . GLU A 1 95 ? 6.535 0.765 5.494 1.00 88.62 95 GLU A N 1
ATOM 759 C CA . GLU A 1 95 ? 6.935 -0.257 4.519 1.00 88.62 95 GLU A CA 1
ATOM 760 C C . GLU A 1 95 ? 6.865 0.294 3.093 1.00 88.62 95 GLU A C 1
ATOM 762 O O . GLU A 1 95 ? 7.841 0.181 2.351 1.00 88.62 95 GLU A O 1
ATOM 767 N N . LEU A 1 96 ? 5.759 0.960 2.740 1.00 86.56 96 LEU A N 1
ATOM 768 C CA . LEU A 1 96 ? 5.605 1.620 1.446 1.00 86.56 96 LEU A CA 1
ATOM 769 C C . LEU A 1 96 ? 6.669 2.677 1.220 1.00 86.56 96 LEU A C 1
ATOM 771 O O . LEU A 1 96 ? 7.358 2.587 0.217 1.00 86.56 96 LEU A O 1
ATOM 775 N N . GLY A 1 97 ? 6.890 3.595 2.162 1.00 87.38 97 GLY A N 1
ATOM 776 C CA . GLY A 1 97 ? 7.921 4.620 1.999 1.00 87.38 97 GLY A CA 1
ATOM 777 C C . GLY A 1 97 ? 9.330 4.042 1.842 1.00 87.38 97 GLY A C 1
ATOM 778 O O . GLY A 1 97 ? 10.170 4.615 1.147 1.00 87.38 97 GLY A O 1
ATOM 779 N N . SER A 1 98 ? 9.605 2.871 2.425 1.00 87.00 98 SER A N 1
ATOM 780 C CA . SER A 1 98 ? 10.867 2.155 2.188 1.00 87.00 98 SER A CA 1
ATOM 781 C C . SER A 1 98 ? 10.943 1.610 0.759 1.00 87.00 98 SER A C 1
ATOM 783 O O . SER A 1 98 ? 11.957 1.793 0.089 1.00 87.00 98 SER A O 1
ATOM 785 N N . ILE A 1 99 ? 9.863 0.998 0.268 1.00 84.19 99 ILE A N 1
ATOM 786 C CA . ILE A 1 99 ? 9.776 0.461 -1.096 1.00 84.19 99 ILE A CA 1
ATOM 787 C C . ILE A 1 99 ? 9.808 1.583 -2.136 1.00 84.19 99 ILE A C 1
ATOM 789 O O . ILE A 1 99 ? 10.563 1.479 -3.099 1.00 84.19 99 ILE A O 1
ATOM 793 N N . THR A 1 100 ? 9.065 2.673 -1.935 1.00 85.19 100 THR A N 1
ATOM 794 C CA . THR A 1 100 ? 9.071 3.862 -2.795 1.00 85.19 100 THR A CA 1
ATOM 795 C C . THR A 1 100 ? 10.485 4.429 -2.909 1.00 85.19 100 THR A C 1
ATOM 797 O O . THR A 1 100 ? 10.954 4.673 -4.018 1.00 85.19 100 THR A O 1
ATOM 800 N N . LYS A 1 101 ? 11.217 4.564 -1.791 1.00 86.69 101 LYS A N 1
ATOM 801 C CA . LYS A 1 101 ? 12.621 5.014 -1.796 1.00 86.69 101 LYS A CA 1
ATOM 802 C C . LYS A 1 101 ? 13.543 4.055 -2.540 1.00 86.69 101 LYS A C 1
ATOM 804 O O . LYS A 1 101 ? 14.380 4.507 -3.318 1.00 86.69 101 LYS A O 1
ATOM 809 N N . SER A 1 102 ? 13.395 2.749 -2.329 1.00 84.31 102 SER A N 1
ATOM 810 C CA . SER A 1 102 ? 14.171 1.747 -3.064 1.00 84.31 102 SER A CA 1
ATOM 811 C C . SER A 1 102 ? 13.888 1.806 -4.564 1.00 84.31 102 SER A C 1
ATOM 813 O O . SER A 1 102 ? 14.826 1.842 -5.350 1.00 84.31 102 SER A O 1
ATOM 815 N N . LEU A 1 103 ? 12.620 1.897 -4.972 1.00 82.19 103 LEU A N 1
ATOM 816 C CA . LEU A 1 103 ? 12.227 2.037 -6.376 1.00 82.19 103 LEU A CA 1
ATOM 817 C C . LEU A 1 103 ? 12.731 3.348 -6.988 1.00 82.19 103 LEU A C 1
ATOM 819 O O . LEU A 1 103 ? 13.179 3.342 -8.128 1.00 82.19 103 LEU A O 1
ATOM 823 N N . ALA A 1 104 ? 12.705 4.455 -6.241 1.00 83.19 104 ALA A N 1
ATOM 824 C CA . ALA A 1 104 ? 13.263 5.731 -6.683 1.00 83.19 104 ALA A CA 1
ATOM 825 C C . ALA A 1 104 ? 14.773 5.632 -6.923 1.00 83.19 104 ALA A C 1
ATOM 827 O O . ALA A 1 104 ? 15.278 6.142 -7.922 1.00 83.19 104 ALA A O 1
ATOM 828 N N . LYS A 1 105 ? 15.485 4.950 -6.016 1.00 83.62 105 LYS A N 1
ATOM 829 C CA . LYS A 1 105 ? 16.922 4.713 -6.140 1.00 83.62 105 LYS A CA 1
ATOM 830 C C . LYS A 1 105 ? 17.227 3.872 -7.379 1.00 83.62 105 LYS A C 1
ATOM 832 O O . LYS A 1 105 ? 18.001 4.318 -8.215 1.00 83.62 105 LYS A O 1
ATOM 837 N N . LEU A 1 106 ? 16.524 2.751 -7.550 1.00 78.88 106 LEU A N 1
ATOM 838 C CA . LEU A 1 106 ? 16.645 1.894 -8.731 1.00 78.88 106 LEU A CA 1
ATOM 839 C C . LEU A 1 106 ? 16.329 2.650 -10.021 1.00 78.88 106 LEU A C 1
ATOM 841 O O . LEU A 1 106 ? 17.049 2.531 -10.999 1.00 78.88 106 LEU A O 1
ATOM 845 N N . TYR A 1 107 ? 15.285 3.480 -10.027 1.00 77.31 107 TYR A N 1
ATOM 846 C CA . TYR A 1 107 ? 14.934 4.284 -11.195 1.00 77.31 107 TYR A CA 1
ATOM 847 C C . TYR A 1 107 ? 16.026 5.294 -11.563 1.00 77.31 107 TYR A C 1
ATOM 849 O O . TYR A 1 107 ? 16.261 5.537 -12.747 1.00 77.31 107 TYR A O 1
ATOM 857 N N . LYS A 1 108 ? 16.688 5.876 -10.558 1.00 76.38 108 LYS A N 1
ATOM 858 C CA . LYS A 1 108 ? 17.813 6.790 -10.753 1.00 76.38 108 LYS A CA 1
ATOM 859 C C . LYS A 1 108 ? 19.056 6.046 -11.254 1.00 76.38 108 LYS A C 1
ATOM 861 O O . LYS A 1 108 ? 19.610 6.454 -12.267 1.00 76.38 108 LYS A O 1
ATOM 866 N N . GLU A 1 109 ? 19.418 4.935 -10.612 1.00 73.56 109 GLU A N 1
ATOM 867 C CA .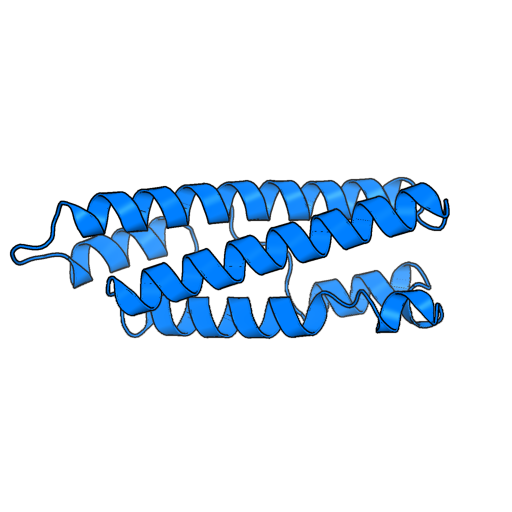 GLU A 1 109 ? 20.568 4.089 -10.975 1.00 73.56 109 GLU A CA 1
ATOM 868 C C . GLU A 1 109 ? 20.419 3.546 -12.409 1.00 73.56 109 GLU A C 1
ATOM 870 O O . GLU A 1 109 ? 21.286 3.769 -13.245 1.00 73.56 109 GLU A O 1
ATOM 875 N N . SER A 1 110 ? 19.252 3.009 -12.771 1.00 66.69 110 SER A N 1
ATOM 876 C CA . SER A 1 110 ? 18.930 2.598 -14.149 1.00 66.69 110 SER A CA 1
ATOM 877 C C . SER A 1 110 ? 18.792 3.750 -15.153 1.00 66.69 110 SER A C 1
ATOM 879 O O . SER A 1 110 ? 18.696 3.550 -16.364 1.00 66.69 110 SER A O 1
ATOM 881 N N . GLY A 1 111 ? 18.679 4.986 -14.669 1.00 60.03 111 GLY A N 1
ATOM 882 C CA . GLY A 1 111 ? 18.754 6.178 -15.505 1.00 60.03 111 GLY A CA 1
ATOM 883 C C . GLY A 1 111 ? 20.188 6.496 -15.930 1.00 60.03 111 GLY A C 1
ATOM 884 O O . GLY A 1 111 ? 20.362 7.051 -17.014 1.00 60.03 111 GLY A O 1
ATOM 885 N N . GLU A 1 112 ? 21.164 6.131 -15.095 1.00 56.78 112 GLU A N 1
ATOM 886 C CA . GLU A 1 112 ? 22.604 6.348 -15.276 1.00 56.78 112 GLU A CA 1
ATOM 887 C C . GLU A 1 112 ? 23.292 5.143 -15.966 1.00 56.78 112 GLU A C 1
ATOM 889 O O . GLU A 1 112 ? 24.240 5.345 -16.718 1.00 56.78 112 GLU A O 1
ATOM 894 N N . GLU A 1 113 ? 22.770 3.916 -15.814 1.00 52.88 113 GLU A N 1
ATOM 895 C CA . GLU A 1 113 ? 23.323 2.648 -16.356 1.00 52.88 113 GLU A CA 1
ATOM 896 C C . GLU A 1 113 ? 22.947 2.318 -17.821 1.00 52.88 113 GLU A C 1
ATOM 898 O O . GLU A 1 113 ? 23.273 1.241 -18.314 1.00 52.88 113 GLU A O 1
ATOM 903 N N . LEU A 1 114 ? 22.313 3.257 -18.539 1.00 45.50 114 LEU A N 1
ATOM 904 C CA . LEU A 1 114 ? 21.605 3.094 -19.828 1.00 45.50 114 LEU A CA 1
ATOM 905 C C . LEU A 1 114 ? 22.461 2.706 -21.066 1.00 45.50 114 LEU A C 1
ATOM 907 O O . LEU A 1 114 ? 22.075 2.986 -22.203 1.00 45.50 114 LEU A O 1
ATOM 911 N N . ALA A 1 115 ? 23.592 2.029 -20.879 1.00 51.06 115 ALA A N 1
ATOM 912 C CA . ALA A 1 115 ? 24.386 1.403 -21.928 1.00 51.06 115 ALA A CA 1
ATOM 913 C C . ALA A 1 115 ? 24.735 -0.060 -21.557 1.00 51.06 115 ALA A C 1
ATOM 915 O O . ALA A 1 115 ? 25.816 -0.347 -21.061 1.00 51.06 115 ALA A O 1
ATOM 916 N N . ASN A 1 116 ? 23.831 -0.987 -21.901 1.00 51.22 116 ASN A N 1
ATOM 917 C CA . ASN A 1 116 ? 24.077 -2.404 -22.248 1.00 51.22 116 ASN A CA 1
ATOM 918 C C . ASN A 1 116 ? 23.847 -3.584 -21.265 1.00 51.22 116 ASN A C 1
ATOM 920 O O . ASN A 1 116 ? 23.868 -4.705 -21.768 1.00 51.22 116 ASN A O 1
ATOM 924 N N . GLU A 1 117 ? 23.489 -3.451 -19.977 1.00 57.84 117 GLU A N 1
ATOM 925 C CA . GLU A 1 117 ? 23.202 -4.653 -19.126 1.00 57.84 117 GLU A CA 1
ATOM 926 C C 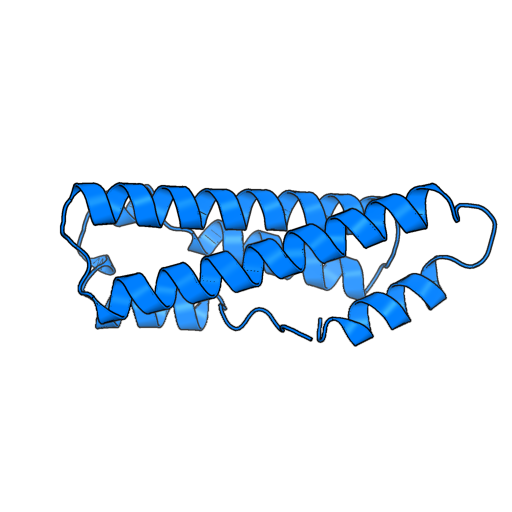. GLU A 1 117 ? 21.970 -4.577 -18.181 1.00 57.84 117 GLU A C 1
ATOM 928 O O . GLU A 1 117 ? 21.667 -5.532 -17.454 1.00 57.84 117 GLU A O 1
ATOM 933 N N . ASP A 1 118 ? 21.181 -3.498 -18.243 1.00 60.03 118 ASP A N 1
ATOM 934 C CA . ASP A 1 118 ? 20.155 -3.121 -17.248 1.00 60.03 118 ASP A CA 1
ATOM 935 C C . ASP A 1 118 ? 19.125 -4.197 -16.861 1.00 60.03 118 ASP A C 1
ATOM 937 O O . ASP A 1 118 ? 18.759 -4.315 -15.693 1.00 60.03 118 ASP A O 1
ATOM 941 N N . ALA A 1 119 ? 18.619 -5.004 -17.800 1.00 59.47 119 ALA A N 1
ATOM 942 C CA . ALA A 1 119 ? 17.485 -5.889 -17.507 1.00 59.47 119 ALA A CA 1
ATOM 943 C C . ALA A 1 119 ? 17.833 -7.003 -16.500 1.00 59.47 119 ALA A C 1
ATOM 945 O O . ALA A 1 119 ? 16.988 -7.403 -15.694 1.00 59.47 119 ALA A O 1
ATOM 946 N N . LYS A 1 120 ? 19.075 -7.506 -16.522 1.00 64.81 120 LYS A N 1
ATOM 947 C CA . LYS A 1 120 ? 19.529 -8.577 -15.621 1.00 64.81 120 LYS A CA 1
ATOM 948 C C . LYS A 1 120 ? 19.895 -8.020 -14.244 1.00 64.81 120 LYS A C 1
ATOM 950 O O . LYS A 1 120 ? 19.529 -8.627 -13.236 1.00 64.81 120 LYS A O 1
ATOM 955 N N . ASN A 1 121 ? 20.532 -6.848 -14.204 1.00 68.31 121 ASN A N 1
ATOM 956 C CA . ASN A 1 121 ? 20.873 -6.160 -12.960 1.00 68.31 121 ASN A CA 1
ATOM 957 C C . ASN A 1 121 ? 19.605 -5.702 -12.213 1.00 68.31 121 ASN A C 1
ATOM 959 O O . ASN A 1 121 ? 19.408 -6.055 -11.049 1.00 68.31 121 ASN A O 1
ATOM 963 N N . MET A 1 122 ? 18.653 -5.080 -12.923 1.00 69.81 122 MET A N 1
ATOM 964 C CA . MET A 1 122 ? 17.340 -4.718 -12.373 1.00 69.81 122 MET A CA 1
ATOM 965 C C . MET A 1 122 ? 16.586 -5.930 -11.825 1.00 69.81 122 MET A C 1
ATOM 967 O O . MET A 1 122 ? 15.969 -5.845 -10.766 1.00 69.81 122 MET A O 1
ATOM 971 N N . LYS A 1 123 ? 16.611 -7.071 -12.527 1.00 69.25 123 LYS A N 1
ATOM 972 C CA . LYS A 1 123 ? 15.912 -8.281 -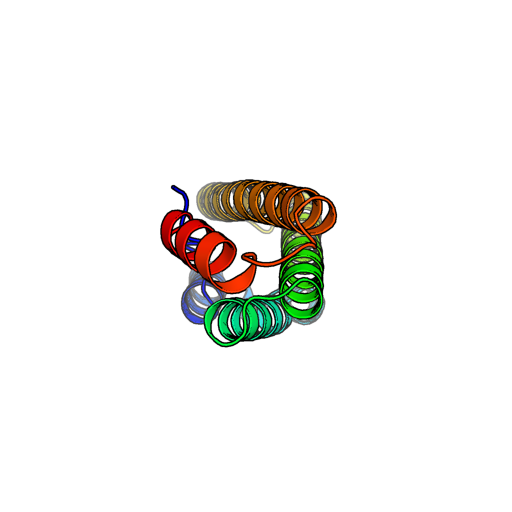12.071 1.00 69.25 123 LYS A CA 1
ATOM 973 C C . LYS A 1 123 ? 16.485 -8.799 -10.748 1.00 69.25 123 LYS A C 1
ATOM 975 O O . LYS A 1 123 ? 15.717 -9.153 -9.856 1.00 69.25 123 LYS A O 1
ATOM 980 N N . ASN A 1 124 ? 17.808 -8.783 -10.590 1.00 72.56 124 ASN A N 1
ATOM 981 C CA . ASN A 1 124 ? 18.470 -9.156 -9.336 1.00 72.56 124 ASN A CA 1
ATOM 982 C C . ASN A 1 124 ? 18.170 -8.158 -8.205 1.00 72.56 124 ASN A C 1
ATOM 984 O O . ASN A 1 124 ? 17.964 -8.558 -7.055 1.00 72.56 124 ASN A O 1
ATOM 988 N N . GLN A 1 125 ? 18.093 -6.866 -8.524 1.00 71.81 125 GLN A N 1
ATOM 989 C CA . GLN A 1 125 ? 17.744 -5.821 -7.563 1.00 71.81 125 GLN A CA 1
ATOM 990 C C . GLN A 1 125 ? 16.271 -5.886 -7.126 1.00 71.81 125 GLN A C 1
ATOM 992 O O . GLN A 1 125 ? 15.982 -5.762 -5.936 1.00 71.81 125 GLN A O 1
ATOM 997 N N . LEU A 1 126 ? 15.339 -6.157 -8.046 1.00 72.31 126 LEU A N 1
ATOM 998 C CA . LEU A 1 126 ? 13.925 -6.396 -7.729 1.00 72.31 126 LEU A CA 1
ATOM 999 C C . LEU A 1 126 ? 13.753 -7.650 -6.859 1.00 72.31 126 LEU A C 1
ATOM 1001 O O . LEU A 1 126 ? 13.067 -7.592 -5.839 1.00 72.31 126 LEU A O 1
ATOM 1005 N N . ALA A 1 127 ? 14.442 -8.747 -7.191 1.00 74.12 127 ALA A N 1
ATOM 1006 C CA . ALA A 1 127 ? 14.441 -9.964 -6.375 1.00 74.12 127 ALA A CA 1
ATOM 1007 C C . ALA A 1 127 ? 14.998 -9.712 -4.962 1.00 74.12 127 ALA A C 1
ATOM 1009 O O . ALA A 1 127 ? 14.459 -10.213 -3.976 1.00 74.12 127 ALA A O 1
ATOM 1010 N N . SER A 1 128 ? 16.028 -8.869 -4.846 1.00 70.19 128 SER A N 1
ATOM 1011 C CA . SER A 1 128 ? 16.596 -8.460 -3.557 1.00 70.19 128 SER A CA 1
ATOM 1012 C C . SER A 1 128 ? 15.590 -7.696 -2.694 1.00 70.19 128 SER A C 1
ATOM 1014 O O . SER A 1 128 ? 15.623 -7.808 -1.477 1.00 70.19 128 SER A O 1
ATOM 1016 N N . LEU A 1 129 ? 14.640 -6.964 -3.278 1.00 66.38 129 LEU A N 1
ATOM 1017 C CA . LEU A 1 129 ? 13.584 -6.286 -2.517 1.00 66.38 129 LEU A CA 1
ATOM 1018 C C . LEU A 1 129 ? 12.492 -7.241 -1.996 1.00 66.38 129 LEU A C 1
ATOM 1020 O O . LEU A 1 129 ? 11.582 -6.793 -1.300 1.00 66.38 129 LEU A O 1
ATOM 1024 N N . GLY A 1 130 ? 12.584 -8.544 -2.291 1.00 62.72 130 GLY A N 1
ATOM 1025 C CA . GLY A 1 130 ? 11.527 -9.519 -2.006 1.00 62.72 130 GLY A CA 1
ATOM 1026 C C . GLY A 1 130 ? 10.246 -9.248 -2.803 1.00 62.72 130 GLY A C 1
ATOM 1027 O O . GLY A 1 130 ? 9.146 -9.620 -2.386 1.00 62.72 130 GLY A O 1
ATOM 1028 N N . LEU A 1 131 ? 10.408 -8.541 -3.925 1.00 57.91 131 LEU A N 1
ATOM 1029 C CA . LEU A 1 131 ? 9.389 -8.286 -4.924 1.00 57.91 131 LEU A CA 1
ATOM 1030 C C . LEU A 1 131 ? 9.532 -9.312 -6.038 1.00 57.91 131 LEU A C 1
ATOM 1032 O O . LEU A 1 131 ? 9.534 -10.529 -5.787 1.00 57.91 131 LEU A O 1
#

Foldseek 3Di:
DQDLPDALVNLVVLCVVLVVVVDPVCVVLPLNVLRVQLVVLLVCCLVPPDLVSLVSNLVSLVVSLVSLVVVLVVCVVVVSDDPVSSVVSVVSSVSSVVVSVLSVVLSVVRVVVVPDDNSVVSNVSSVVNVD

Sequence (131 aa):
MSVLTLTRDKWRKFKDENNLSKSSFFKKADVGPQLEKFQKALDACKNTPGKKSLGKCFTEADKLETAIEKFIKLKEAKAELDEKANKQLKSWSKELGSITKSLAKLYKESGEELANEDAKNMKNQLASLGL

Radius of gyration: 16.14 Å; chains: 1; bounding box: 44×24×41 Å